Protein AF-A0A5J4RE19-F1 (afdb_monomer_lite)

Sequence (106 aa):
MWRNKWSQKRLEKLCVVTREENGVEEKIRLWKELDQELISGVVNVVEVKEIRHSNPSHMVPNKGGKWRKVLDCRWLNKETTKVHFKIESVKQVMESIQMAEFGKIL

Foldseek 3Di:
DWPDPCLLVVQLVVQDPPPDPDDPVFVVVVVVVVVVCCVVVVDDDDDPVPDSHAWDWGWDADPVRDIDIDTPCVSVVVTHDDDDDDDDDPVRVVVVVVVVVVPPDD

Secondary structure (DSSP, 8-state):
-BSSTTHHHHHHHT---------HHHHHHHHHHHHHHHHTTSS----GGG-S----EEEEE-TTS-EEEEE--HHHHHHBPPP---PPPHHHHHHHHHHHHTT---

Structure (mmCIF, N/CA/C/O backbone):
data_AF-A0A5J4RE19-F1
#
_entry.id   AF-A0A5J4RE19-F1
#
loop_
_atom_site.group_PDB
_atom_site.id
_atom_site.type_symbol
_atom_site.label_atom_id
_atom_site.label_alt_id
_atom_site.label_comp_id
_atom_site.label_asym_id
_atom_site.label_entity_id
_atom_site.label_seq_id
_atom_site.pdbx_PDB_ins_code
_atom_site.Cartn_x
_atom_site.Cartn_y
_atom_site.Cartn_z
_atom_site.occupancy
_atom_site.B_iso_or_equiv
_atom_site.auth_seq_id
_atom_site.auth_comp_id
_atom_site.auth_asym_id
_atom_site.auth_atom_id
_atom_site.pdbx_PDB_model_num
ATOM 1 N N . MET A 1 1 ? -8.086 3.310 -12.053 1.00 84.00 1 MET A N 1
ATOM 2 C CA . MET A 1 1 ? -7.987 4.048 -13.335 1.00 84.00 1 MET A CA 1
ATOM 3 C C . MET A 1 1 ? -6.878 5.088 -13.220 1.00 84.00 1 MET A C 1
ATOM 5 O O . MET A 1 1 ? -6.767 5.709 -12.167 1.00 84.00 1 MET A O 1
ATOM 9 N N . TRP A 1 2 ? -6.042 5.245 -14.248 1.00 92.38 2 TRP A N 1
ATOM 10 C CA . TRP A 1 2 ? -4.995 6.272 -14.276 1.00 92.38 2 TRP A CA 1
ATOM 11 C C . TRP A 1 2 ? -5.582 7.662 -14.508 1.00 92.38 2 TRP A C 1
ATOM 13 O O . TRP A 1 2 ? -6.530 7.807 -15.277 1.00 92.38 2 TRP A O 1
ATOM 23 N N . ARG A 1 3 ? -4.975 8.685 -13.900 1.00 91.56 3 ARG A N 1
ATOM 24 C CA . ARG A 1 3 ? -5.401 10.079 -14.057 1.00 91.56 3 ARG A CA 1
ATOM 25 C C . ARG A 1 3 ? -5.242 10.568 -15.495 1.00 91.56 3 ARG A C 1
ATOM 27 O O . ARG A 1 3 ? -6.065 11.337 -15.977 1.00 91.56 3 ARG A O 1
ATOM 34 N N . ASN A 1 4 ? -4.169 10.166 -16.176 1.00 92.00 4 ASN A N 1
ATOM 35 C CA . ASN A 1 4 ? -3.978 10.412 -17.605 1.00 92.00 4 ASN A CA 1
ATOM 36 C C . ASN A 1 4 ? -3.088 9.338 -18.251 1.00 92.00 4 ASN A C 1
ATOM 38 O O . ASN A 1 4 ? -2.447 8.544 -17.565 1.00 92.00 4 ASN A O 1
ATOM 42 N N . LYS A 1 5 ? -2.998 9.351 -19.590 1.00 92.62 5 LYS A N 1
ATOM 43 C CA . LYS A 1 5 ? -2.241 8.369 -20.396 1.00 92.62 5 LYS A CA 1
ATOM 44 C C . LYS A 1 5 ? -0.743 8.262 -20.071 1.00 92.62 5 LYS A C 1
ATOM 46 O O . LYS A 1 5 ? -0.095 7.302 -20.468 1.00 92.62 5 LYS A O 1
ATOM 51 N N . TRP A 1 6 ? -0.185 9.246 -19.369 1.00 92.50 6 TRP A N 1
ATOM 52 C CA . TRP A 1 6 ? 1.233 9.304 -19.011 1.00 92.50 6 TRP A CA 1
ATOM 53 C C . TRP A 1 6 ? 1.504 8.935 -17.551 1.00 92.50 6 TRP A C 1
ATOM 55 O O . TRP A 1 6 ? 2.665 8.840 -17.163 1.00 92.50 6 TRP A O 1
ATOM 65 N N . SER A 1 7 ? 0.460 8.745 -16.744 1.00 91.69 7 SER A N 1
ATOM 66 C CA . SER A 1 7 ? 0.570 8.496 -15.307 1.00 91.69 7 SER A CA 1
ATOM 67 C C . SER A 1 7 ? 1.428 7.280 -14.977 1.00 91.69 7 SER A C 1
ATOM 69 O O . SER A 1 7 ? 2.357 7.389 -14.182 1.00 91.69 7 SER A O 1
ATOM 71 N N . GLN A 1 8 ? 1.197 6.160 -15.664 1.00 89.44 8 GLN A N 1
ATOM 72 C CA . GLN A 1 8 ? 1.981 4.942 -15.466 1.00 89.44 8 GLN A CA 1
ATOM 73 C C . GLN A 1 8 ? 3.470 5.163 -15.784 1.00 89.44 8 GLN A C 1
ATOM 75 O O . GLN A 1 8 ? 4.323 4.888 -14.948 1.00 89.44 8 GLN A O 1
ATOM 80 N N . LYS A 1 9 ? 3.781 5.767 -16.940 1.00 89.19 9 LYS A N 1
ATOM 81 C CA . LYS A 1 9 ? 5.167 6.070 -17.341 1.00 89.19 9 LYS A CA 1
ATOM 82 C C . LYS A 1 9 ? 5.874 7.011 -16.360 1.00 89.19 9 LYS A C 1
ATOM 84 O O . LYS A 1 9 ? 7.087 6.926 -16.201 1.00 89.19 9 LYS A O 1
ATOM 89 N N . ARG A 1 10 ? 5.149 7.941 -15.722 1.00 90.00 10 ARG A N 1
ATOM 90 C CA . ARG A 1 10 ? 5.722 8.815 -14.683 1.00 90.00 10 ARG A CA 1
ATOM 91 C C . ARG A 1 10 ? 6.058 8.039 -13.411 1.00 90.00 10 ARG A C 1
ATOM 93 O O . ARG A 1 10 ? 7.127 8.267 -12.860 1.00 90.00 10 ARG A O 1
ATOM 100 N N . LEU A 1 11 ? 5.198 7.114 -12.982 1.00 87.75 11 LEU A N 1
ATOM 101 C CA . LEU A 1 11 ? 5.470 6.260 -11.819 1.00 87.75 11 LEU A CA 1
ATOM 102 C C . LEU A 1 11 ? 6.634 5.297 -12.055 1.00 87.75 11 LEU A C 1
ATOM 104 O O . LEU A 1 11 ? 7.472 5.140 -11.172 1.00 87.75 11 LEU A O 1
ATOM 108 N N . GLU A 1 12 ? 6.721 4.703 -13.244 1.00 85.94 12 GLU A N 1
ATOM 109 C CA . GLU A 1 12 ? 7.827 3.815 -13.625 1.00 85.94 12 GLU A CA 1
ATOM 110 C C . GLU A 1 12 ? 9.177 4.553 -13.563 1.00 85.94 12 GLU A C 1
ATOM 112 O O . GLU A 1 12 ? 10.148 4.027 -13.033 1.00 85.94 12 GLU A O 1
ATOM 117 N N . LYS A 1 13 ? 9.232 5.821 -14.001 1.00 83.31 13 LYS A N 1
ATOM 118 C CA . LYS A 1 13 ? 10.440 6.663 -13.885 1.00 83.31 13 LYS A CA 1
ATOM 119 C C . LYS A 1 13 ? 10.814 7.022 -12.446 1.00 83.31 13 LYS A C 1
ATOM 121 O O . LYS A 1 13 ? 11.985 7.252 -12.167 1.00 83.31 13 LYS A O 1
ATOM 126 N N . LEU A 1 14 ? 9.827 7.115 -11.556 1.00 76.50 14 LEU A N 1
ATOM 127 C CA . LEU A 1 14 ? 10.033 7.380 -10.130 1.00 76.50 14 LEU A CA 1
ATOM 128 C C . LEU A 1 14 ? 10.412 6.121 -9.349 1.00 76.50 14 LEU A C 1
ATOM 130 O O . LEU A 1 14 ? 10.717 6.229 -8.165 1.00 76.50 14 LEU A O 1
ATOM 134 N N . CYS A 1 15 ? 10.410 4.949 -9.994 1.00 66.56 15 CYS A N 1
ATOM 135 C CA . CYS A 1 15 ? 10.866 3.688 -9.425 1.00 66.56 15 CYS A CA 1
ATOM 136 C C . CYS A 1 15 ? 12.399 3.677 -9.305 1.00 66.56 15 CYS A C 1
ATOM 138 O O . CYS A 1 15 ? 13.099 2.850 -9.883 1.00 66.56 15 CYS A O 1
ATOM 140 N N . VAL A 1 16 ? 12.936 4.641 -8.565 1.00 61.72 16 VAL A N 1
ATOM 141 C CA . VAL A 1 16 ? 14.300 4.601 -8.069 1.00 61.72 16 VAL A CA 1
ATOM 142 C C . VAL A 1 16 ? 14.227 3.785 -6.791 1.00 61.72 16 VAL A C 1
ATOM 144 O O . VAL A 1 16 ? 13.476 4.130 -5.882 1.00 61.72 16 VAL A O 1
ATOM 147 N N . VAL A 1 17 ? 14.983 2.690 -6.725 1.00 54.16 17 VAL A N 1
ATOM 148 C CA . VAL A 1 17 ? 15.231 1.985 -5.466 1.00 54.16 17 VAL A CA 1
ATOM 149 C C . VAL A 1 17 ? 16.024 2.945 -4.584 1.00 54.16 17 VAL A C 1
ATOM 151 O O . VAL A 1 17 ? 17.252 2.945 -4.572 1.00 54.16 17 VAL A O 1
ATOM 154 N N . THR A 1 18 ? 15.333 3.844 -3.895 1.00 49.56 18 THR A N 1
ATOM 155 C CA . THR A 1 18 ? 15.944 4.650 -2.853 1.00 49.56 18 THR A CA 1
ATOM 156 C C . THR A 1 18 ? 16.279 3.695 -1.723 1.00 49.56 18 THR A C 1
ATOM 158 O O . THR A 1 18 ? 15.388 3.130 -1.092 1.00 49.56 18 THR A O 1
ATOM 161 N N . ARG A 1 19 ? 17.579 3.470 -1.499 1.00 50.31 19 ARG A N 1
ATOM 162 C CA . ARG A 1 19 ? 18.062 2.872 -0.254 1.00 50.31 19 ARG A CA 1
ATOM 163 C C . ARG A 1 19 ? 17.606 3.794 0.863 1.00 50.31 19 ARG A C 1
ATOM 165 O O . ARG A 1 19 ? 18.160 4.873 1.033 1.00 50.31 19 ARG A O 1
ATOM 172 N N . GLU A 1 20 ? 16.580 3.386 1.588 1.00 58.06 20 GLU A N 1
ATOM 173 C CA . GLU A 1 20 ? 16.195 4.114 2.781 1.00 58.06 20 GLU A CA 1
ATOM 174 C C . GLU A 1 20 ? 17.275 3.932 3.845 1.00 58.06 20 GLU A C 1
ATOM 176 O O . GLU A 1 20 ? 17.699 2.811 4.171 1.00 58.06 20 GLU A O 1
ATOM 181 N N . GLU A 1 21 ? 17.712 5.051 4.409 1.00 58.19 21 GLU A N 1
ATOM 182 C CA . GLU A 1 21 ? 18.564 5.108 5.593 1.00 58.19 21 GLU A CA 1
ATOM 183 C C . GLU A 1 21 ? 17.736 4.827 6.855 1.00 58.19 21 GLU A C 1
ATOM 185 O O . GLU A 1 21 ? 17.818 5.537 7.851 1.00 58.19 21 GLU A O 1
ATOM 190 N N . ASN A 1 22 ? 16.908 3.781 6.823 1.00 64.81 22 ASN A N 1
ATOM 191 C CA . ASN A 1 22 ? 16.182 3.353 8.009 1.00 64.81 22 ASN A CA 1
ATOM 192 C 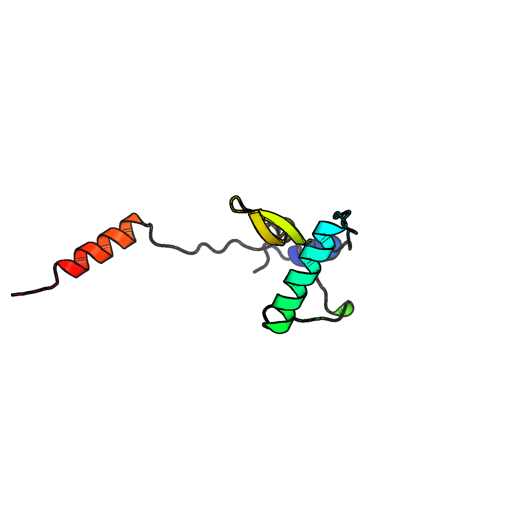C . ASN A 1 22 ? 17.200 2.868 9.047 1.00 64.81 22 ASN A C 1
ATOM 194 O O . ASN A 1 22 ? 18.160 2.150 8.713 1.00 64.81 22 ASN A O 1
ATOM 198 N N . GLY A 1 23 ? 16.968 3.235 10.307 1.00 79.00 23 GLY A N 1
ATOM 199 C CA . GLY A 1 23 ? 17.754 2.740 11.431 1.00 79.00 23 GLY A CA 1
ATOM 200 C C . GLY A 1 23 ? 17.722 1.210 11.489 1.00 79.00 23 GLY A C 1
ATOM 201 O O . GLY A 1 23 ? 16.771 0.572 11.032 1.00 79.00 23 GLY A O 1
ATOM 202 N N . VAL A 1 24 ? 18.762 0.594 12.057 1.00 85.44 24 VAL A N 1
ATOM 203 C CA . VAL A 1 24 ? 18.868 -0.878 12.158 1.00 85.44 24 VAL A CA 1
ATOM 204 C C . VAL A 1 24 ? 17.618 -1.484 12.805 1.00 85.44 24 VAL A C 1
ATOM 206 O O . VAL A 1 24 ? 17.081 -2.477 12.317 1.00 85.44 24 VAL A O 1
ATOM 209 N N . GLU A 1 25 ? 17.110 -0.851 13.860 1.00 86.31 25 GLU A N 1
ATOM 210 C CA . GLU A 1 25 ? 15.908 -1.293 14.564 1.00 86.31 25 GLU A CA 1
ATOM 211 C C . GLU A 1 25 ? 14.645 -1.228 13.691 1.00 86.31 25 GLU A C 1
ATOM 213 O O . GLU A 1 25 ? 13.842 -2.162 13.691 1.00 86.31 25 GLU A O 1
ATOM 218 N N . GLU A 1 26 ? 14.484 -0.162 12.907 1.00 86.56 26 GLU A N 1
ATOM 219 C CA . GLU A 1 26 ? 13.364 -0.018 11.977 1.00 86.56 26 GLU A CA 1
ATOM 220 C C . GLU A 1 26 ? 13.392 -1.113 10.909 1.00 86.56 26 GLU A C 1
ATOM 222 O O . GLU A 1 26 ? 12.366 -1.742 10.657 1.00 86.56 26 GLU A O 1
ATOM 227 N N . LYS A 1 27 ? 14.570 -1.413 10.349 1.00 87.75 27 LYS A N 1
ATOM 228 C CA . LYS A 1 27 ? 14.730 -2.505 9.377 1.00 87.75 27 LYS A CA 1
ATOM 229 C C . LYS A 1 27 ? 14.327 -3.849 9.972 1.00 87.75 27 LYS A C 1
ATOM 231 O O . LYS A 1 27 ? 13.590 -4.593 9.334 1.00 87.75 27 LYS A O 1
ATOM 236 N N . ILE A 1 28 ? 14.763 -4.152 11.195 1.00 91.94 28 ILE A N 1
ATOM 237 C CA . ILE A 1 28 ? 14.397 -5.402 11.881 1.00 91.94 28 ILE A CA 1
ATOM 238 C C . ILE A 1 28 ? 12.878 -5.489 12.075 1.00 91.94 28 ILE A C 1
ATOM 240 O O . ILE A 1 28 ? 12.289 -6.544 11.846 1.00 91.94 28 ILE A O 1
ATOM 244 N N . ARG A 1 29 ? 12.233 -4.394 12.491 1.00 92.00 29 ARG A N 1
ATOM 245 C CA . ARG A 1 29 ? 10.774 -4.347 12.680 1.00 92.00 29 ARG A CA 1
ATOM 246 C C . ARG A 1 29 ? 10.030 -4.528 11.359 1.00 92.00 29 ARG A C 1
ATOM 248 O O . ARG A 1 29 ? 9.098 -5.322 11.307 1.00 92.00 29 ARG A O 1
ATOM 255 N N . LEU A 1 30 ? 10.477 -3.844 10.308 1.00 92.25 30 LEU A N 1
ATOM 256 C CA . LEU A 1 30 ? 9.894 -3.943 8.975 1.00 92.25 30 LEU A CA 1
ATOM 257 C C . LEU A 1 30 ? 9.974 -5.373 8.429 1.00 92.25 30 LEU A C 1
ATOM 259 O O . LEU A 1 30 ? 8.980 -5.883 7.925 1.00 92.25 30 LEU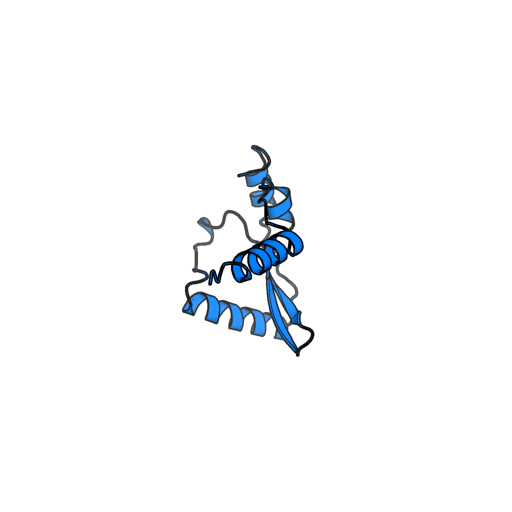 A O 1
ATOM 263 N N . TRP A 1 31 ? 11.127 -6.033 8.574 1.00 92.62 31 TRP A N 1
ATOM 264 C CA . TRP A 1 31 ? 11.302 -7.423 8.148 1.00 92.62 31 TRP A CA 1
ATOM 265 C C . TRP A 1 31 ? 10.393 -8.390 8.904 1.00 92.62 31 TRP A C 1
ATOM 267 O O . TRP A 1 31 ? 9.792 -9.254 8.277 1.00 92.62 31 TRP A O 1
ATOM 277 N N . LYS A 1 32 ? 10.248 -8.226 10.225 1.00 94.31 32 LYS A N 1
ATOM 278 C CA . LYS A 1 32 ? 9.333 -9.054 11.029 1.00 94.31 32 LYS A CA 1
ATOM 279 C C . LYS A 1 32 ? 7.876 -8.907 10.588 1.00 94.31 32 LYS A C 1
ATOM 281 O O . LYS A 1 32 ? 7.173 -9.905 10.504 1.00 94.31 32 LYS A O 1
ATOM 286 N N . GLU A 1 33 ? 7.435 -7.684 10.302 1.00 94.31 33 GLU A N 1
ATOM 287 C CA . GLU A 1 33 ? 6.077 -7.435 9.805 1.00 94.31 33 GLU A CA 1
ATOM 288 C C . GLU A 1 33 ? 5.879 -8.030 8.402 1.00 94.31 33 GLU A C 1
ATOM 290 O O . GLU A 1 33 ? 4.874 -8.682 8.134 1.00 94.31 33 GLU A O 1
ATOM 295 N N . LEU A 1 34 ? 6.860 -7.852 7.509 1.00 94.12 34 LEU A N 1
ATOM 296 C CA . LEU A 1 34 ? 6.804 -8.390 6.149 1.00 94.12 34 LEU A CA 1
ATOM 297 C C . LEU A 1 34 ? 6.743 -9.923 6.134 1.00 94.12 34 LEU A C 1
ATOM 299 O O . LEU A 1 34 ? 6.004 -10.490 5.336 1.00 94.12 34 LEU A O 1
ATOM 303 N N . ASP A 1 35 ? 7.483 -10.587 7.022 1.00 96.06 35 ASP A N 1
ATOM 304 C CA . ASP A 1 35 ? 7.446 -12.044 7.170 1.00 96.06 35 ASP A CA 1
ATOM 305 C C . ASP A 1 35 ? 6.041 -12.537 7.556 1.00 96.06 35 ASP A C 1
ATOM 307 O O . ASP A 1 35 ? 5.504 -13.460 6.946 1.00 96.06 35 ASP A O 1
ATOM 311 N N . GLN A 1 36 ? 5.374 -11.851 8.491 1.00 96.06 36 GLN A N 1
ATOM 312 C CA . GLN A 1 36 ? 3.991 -12.166 8.866 1.00 96.06 36 GLN A CA 1
ATOM 313 C C . GLN A 1 36 ? 2.995 -11.940 7.718 1.00 96.06 36 GLN A C 1
ATOM 315 O O . GLN A 1 36 ? 2.063 -12.728 7.536 1.00 96.06 36 GLN A O 1
ATOM 320 N N . GLU A 1 37 ? 3.179 -10.890 6.918 1.00 96.19 37 GLU A N 1
ATOM 321 C CA . GLU A 1 37 ? 2.344 -10.640 5.738 1.00 96.19 37 GLU A CA 1
ATOM 322 C C . GLU A 1 37 ? 2.544 -11.683 4.632 1.00 96.19 37 GLU A C 1
ATOM 324 O O . GLU A 1 37 ? 1.576 -12.056 3.968 1.00 96.19 37 GLU A O 1
ATOM 329 N N . LEU A 1 38 ? 3.775 -12.173 4.451 1.00 97.31 38 LEU A N 1
ATOM 330 C CA . LEU A 1 38 ? 4.081 -13.270 3.531 1.00 97.31 38 LEU A CA 1
ATOM 331 C C . LEU A 1 38 ? 3.421 -14.570 4.001 1.00 97.31 38 LEU A C 1
ATOM 333 O O . LEU A 1 38 ? 2.745 -15.233 3.219 1.00 97.31 38 LEU A O 1
ATOM 337 N N . ILE A 1 39 ? 3.555 -14.905 5.289 1.00 97.94 39 ILE A N 1
ATOM 338 C CA . ILE A 1 39 ? 2.946 -16.106 5.885 1.00 97.94 39 ILE A CA 1
ATOM 339 C C . ILE A 1 39 ? 1.414 -16.061 5.787 1.00 97.94 39 ILE A C 1
ATOM 341 O O . ILE A 1 39 ? 0.780 -17.078 5.514 1.00 97.94 39 ILE A O 1
ATOM 345 N N . SER A 1 40 ? 0.809 -14.891 5.999 1.00 97.69 40 SER A N 1
ATOM 346 C CA . SER A 1 40 ? -0.648 -14.710 5.903 1.00 97.69 40 SER A CA 1
ATOM 347 C C . SER A 1 40 ? -1.171 -14.584 4.466 1.00 97.69 40 SER A C 1
ATOM 349 O O . SER A 1 40 ? -2.385 -14.592 4.267 1.00 97.69 40 SER A O 1
ATOM 351 N N . GLY A 1 41 ? -0.289 -14.474 3.467 1.00 97.31 41 GLY A N 1
ATOM 352 C CA . GLY A 1 41 ? -0.658 -14.327 2.057 1.00 97.31 41 GLY A CA 1
ATOM 353 C C . GLY A 1 41 ? -1.212 -12.947 1.684 1.00 97.31 41 GLY A C 1
ATOM 354 O O . GLY A 1 41 ? -1.804 -12.793 0.616 1.00 97.31 41 GLY A O 1
ATOM 355 N N . VAL A 1 42 ? -1.033 -11.934 2.541 1.00 96.56 42 VAL A N 1
ATOM 356 C CA . VAL A 1 42 ? -1.410 -10.538 2.246 1.00 96.56 42 VAL A CA 1
ATOM 357 C C . VAL A 1 42 ? -0.520 -9.960 1.144 1.00 96.56 42 VAL A C 1
ATOM 359 O O . VAL A 1 42 ? -0.979 -9.163 0.322 1.00 96.56 42 VAL A O 1
ATOM 362 N N . VAL A 1 43 ? 0.748 -10.378 1.109 1.00 95.56 43 VAL A N 1
ATOM 363 C CA . VAL A 1 43 ? 1.724 -10.012 0.077 1.00 95.56 43 VAL A CA 1
ATOM 364 C C . VAL A 1 43 ? 2.416 -11.256 -0.467 1.00 95.56 43 VAL A C 1
ATOM 366 O O . VAL A 1 43 ? 2.471 -12.286 0.196 1.00 95.56 43 VAL A O 1
ATOM 369 N N . ASN A 1 44 ? 2.977 -11.143 -1.670 1.00 96.06 44 ASN A N 1
ATOM 370 C CA . ASN A 1 44 ? 3.725 -12.211 -2.329 1.00 96.06 44 ASN A CA 1
ATOM 371 C C . ASN A 1 44 ? 5.071 -11.687 -2.832 1.00 96.06 44 ASN A C 1
ATOM 373 O O . ASN A 1 44 ? 5.216 -10.500 -3.138 1.00 96.06 44 ASN A O 1
ATOM 377 N N . VAL A 1 45 ? 6.044 -12.588 -2.955 1.00 94.94 45 VAL A N 1
ATOM 378 C CA . VAL A 1 45 ? 7.321 -12.298 -3.616 1.00 94.94 45 VAL A CA 1
ATOM 379 C C . VAL A 1 45 ? 7.103 -12.273 -5.128 1.00 94.94 45 VAL A C 1
ATOM 381 O O . VAL A 1 45 ? 6.460 -13.164 -5.677 1.00 94.94 45 VAL A O 1
ATOM 384 N N . VAL A 1 46 ? 7.650 -11.256 -5.793 1.00 92.81 46 VAL A N 1
ATOM 385 C CA . VAL A 1 46 ? 7.615 -11.093 -7.254 1.00 92.81 46 VAL A CA 1
ATOM 386 C C . VAL A 1 46 ? 9.028 -10.918 -7.792 1.00 92.81 46 VAL A C 1
ATOM 388 O O . VAL A 1 46 ? 9.920 -10.455 -7.073 1.00 92.81 46 VAL A O 1
ATOM 391 N N . GLU A 1 47 ? 9.251 -11.260 -9.057 1.00 92.44 47 GLU A N 1
ATOM 392 C CA . GLU A 1 47 ? 10.537 -10.996 -9.689 1.00 92.44 47 GLU A CA 1
ATOM 393 C C . GLU A 1 47 ? 10.719 -9.500 -9.969 1.00 92.44 47 GLU A C 1
ATOM 395 O O . GLU A 1 47 ? 9.778 -8.781 -10.305 1.00 92.44 47 GLU A O 1
ATOM 400 N N . VAL A 1 48 ? 11.968 -9.022 -9.934 1.00 87.25 48 VAL A N 1
ATOM 401 C CA . VAL A 1 48 ? 12.290 -7.608 -10.209 1.00 87.25 48 VAL A CA 1
ATOM 402 C C . VAL A 1 48 ? 11.762 -7.149 -11.574 1.00 87.25 48 VAL A C 1
ATOM 404 O O . VAL A 1 48 ? 11.310 -6.015 -11.705 1.00 87.25 48 VAL A O 1
ATOM 407 N N . LYS A 1 49 ? 11.748 -8.035 -12.581 1.00 89.62 49 LYS A N 1
ATOM 408 C CA . LYS A 1 49 ? 11.227 -7.741 -13.929 1.00 89.62 49 LYS A CA 1
ATOM 409 C C . LYS A 1 49 ? 9.714 -7.487 -13.963 1.00 89.62 49 LYS A C 1
ATOM 411 O O . LYS A 1 49 ? 9.216 -6.901 -14.921 1.00 89.62 49 LYS A O 1
ATOM 416 N N . GLU A 1 50 ? 8.987 -7.935 -12.943 1.00 89.44 50 GLU A N 1
ATOM 417 C CA . GLU A 1 50 ? 7.538 -7.762 -12.813 1.00 89.44 50 GLU A CA 1
ATOM 418 C C . GLU A 1 50 ? 7.180 -6.461 -12.075 1.00 89.44 50 GLU A C 1
ATOM 420 O O . GLU A 1 50 ? 6.047 -5.978 -12.167 1.00 89.44 50 GLU A O 1
ATOM 425 N N . ILE A 1 51 ? 8.148 -5.851 -11.379 1.00 86.94 51 ILE A N 1
ATOM 426 C CA . ILE A 1 51 ? 7.958 -4.612 -10.624 1.00 86.94 51 ILE A CA 1
ATOM 427 C C . ILE A 1 51 ? 7.846 -3.432 -11.593 1.00 86.94 51 ILE A C 1
ATOM 429 O O . ILE A 1 51 ? 8.827 -2.958 -12.158 1.00 86.94 51 ILE A O 1
ATOM 433 N N . ARG A 1 52 ? 6.629 -2.902 -11.745 1.00 85.56 52 ARG A N 1
ATOM 434 C CA . ARG A 1 52 ? 6.381 -1.659 -12.503 1.00 85.56 52 ARG A CA 1
ATOM 435 C C . ARG A 1 52 ? 6.601 -0.402 -11.668 1.00 85.56 52 ARG A C 1
ATOM 437 O O . ARG A 1 52 ? 6.869 0.670 -12.200 1.00 85.56 52 ARG A O 1
ATOM 444 N N . HIS A 1 53 ? 6.421 -0.514 -10.359 1.00 86.81 53 HIS A N 1
ATOM 445 C CA . HIS A 1 53 ? 6.576 0.586 -9.425 1.00 86.81 53 HIS A CA 1
ATOM 446 C C . HIS A 1 53 ? 6.794 0.035 -8.018 1.00 86.81 53 HIS A C 1
ATOM 448 O O . HIS A 1 53 ? 6.168 -0.956 -7.643 1.00 86.81 53 HIS A O 1
ATOM 454 N N . SER A 1 54 ? 7.640 0.705 -7.242 1.00 87.31 54 SER A N 1
ATOM 455 C CA . SER A 1 54 ? 7.903 0.394 -5.842 1.00 87.31 54 SER A CA 1
ATOM 456 C C . SER A 1 54 ? 7.619 1.626 -4.994 1.00 87.31 54 SER A C 1
ATOM 458 O O . SER A 1 54 ? 8.099 2.715 -5.306 1.00 87.31 54 SER A O 1
ATOM 460 N N . ASN A 1 55 ? 6.868 1.436 -3.913 1.00 88.94 55 ASN A N 1
ATOM 461 C CA . ASN A 1 55 ? 6.624 2.463 -2.908 1.00 88.94 55 ASN A CA 1
ATOM 462 C C . ASN A 1 55 ? 7.478 2.169 -1.664 1.00 88.94 55 ASN A C 1
ATOM 464 O O . ASN A 1 55 ? 7.546 1.007 -1.251 1.00 88.94 55 ASN A O 1
ATOM 468 N N . PRO A 1 56 ? 8.096 3.187 -1.044 1.00 87.31 56 PRO A N 1
ATOM 469 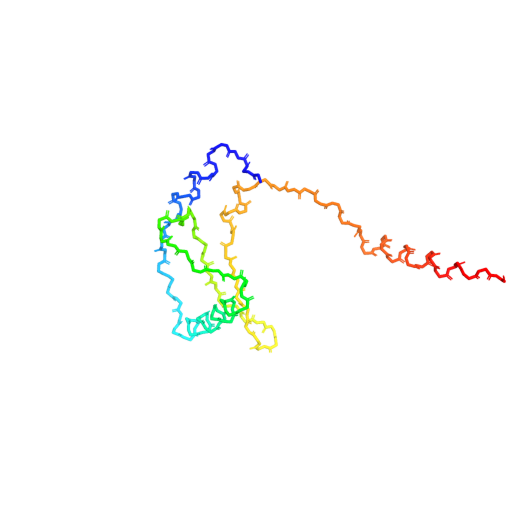C CA . PRO A 1 56 ? 8.795 3.008 0.220 1.00 87.31 56 PRO A CA 1
ATOM 470 C C . PRO A 1 56 ? 7.838 2.625 1.357 1.00 87.31 56 PRO A C 1
ATOM 472 O O . PRO A 1 56 ? 6.656 2.979 1.332 1.00 87.31 56 PRO A O 1
ATOM 475 N N . SER A 1 57 ? 8.344 1.892 2.351 1.00 88.25 57 SER A N 1
ATOM 476 C CA . SER A 1 57 ? 7.591 1.477 3.541 1.00 88.25 57 SER A CA 1
ATOM 477 C C . SER A 1 57 ? 8.320 1.904 4.804 1.00 88.25 57 SER A C 1
ATOM 479 O O . SER A 1 57 ? 9.479 1.556 4.992 1.00 88.25 57 SER A O 1
ATOM 481 N N . HIS A 1 58 ? 7.607 2.568 5.707 1.00 87.56 58 HIS A N 1
ATOM 482 C CA . HIS A 1 58 ? 8.159 3.093 6.954 1.00 87.56 58 HIS A CA 1
ATOM 483 C C . HIS A 1 58 ? 7.521 2.427 8.168 1.00 87.56 58 HIS A C 1
ATOM 485 O O . HIS A 1 58 ? 6.329 2.100 8.142 1.00 87.56 58 HIS A O 1
ATOM 491 N N . MET A 1 59 ? 8.273 2.300 9.261 1.00 91.00 59 MET A N 1
ATOM 492 C CA . MET A 1 59 ? 7.701 1.925 10.552 1.00 91.00 59 MET A CA 1
ATOM 493 C C . MET A 1 59 ? 7.390 3.181 11.360 1.00 91.00 59 MET A C 1
ATOM 495 O O . MET A 1 59 ? 8.270 3.968 11.689 1.00 91.00 59 MET A O 1
ATOM 499 N N . VAL A 1 60 ? 6.124 3.360 11.731 1.00 90.44 60 VAL A N 1
ATOM 500 C CA . VAL A 1 60 ? 5.667 4.519 12.509 1.00 90.44 60 VAL A CA 1
ATOM 501 C C . VAL A 1 60 ? 5.167 4.052 13.878 1.00 90.44 60 VAL A C 1
ATOM 503 O O . VAL A 1 60 ? 4.370 3.110 13.937 1.00 90.44 60 VAL A O 1
ATOM 506 N N . PRO A 1 61 ? 5.577 4.686 14.990 1.00 90.62 61 PRO A N 1
ATOM 507 C CA . PRO A 1 61 ? 5.054 4.346 16.305 1.00 90.62 61 PRO A CA 1
ATOM 508 C C . PRO A 1 61 ? 3.606 4.837 16.460 1.00 90.62 61 PRO A C 1
ATOM 510 O O . PRO A 1 61 ? 3.240 5.941 16.053 1.00 90.62 61 PRO A O 1
ATOM 513 N N . ASN A 1 62 ? 2.765 4.017 17.081 1.00 90.50 62 ASN A N 1
ATOM 514 C CA . ASN A 1 62 ? 1.434 4.388 17.551 1.00 90.50 62 ASN A CA 1
ATOM 515 C C . ASN A 1 62 ? 1.509 4.901 18.998 1.00 90.50 62 ASN A C 1
ATOM 517 O O . ASN A 1 62 ? 2.408 4.544 19.757 1.00 90.50 62 ASN A O 1
ATOM 521 N N . LYS A 1 63 ? 0.487 5.656 19.431 1.00 87.69 63 LYS A N 1
ATOM 522 C CA . LYS A 1 63 ? 0.379 6.200 20.803 1.00 87.69 63 LYS A CA 1
ATOM 523 C C . LYS A 1 63 ? 0.407 5.139 21.923 1.00 87.69 63 LYS A C 1
ATOM 525 O O . LYS A 1 63 ? 0.632 5.491 23.069 1.00 87.69 63 LYS A O 1
ATOM 530 N N . GLY A 1 64 ? 0.197 3.859 21.602 1.00 87.62 64 GLY A N 1
ATOM 531 C CA . GLY A 1 64 ? 0.241 2.739 22.552 1.00 87.62 64 GLY A CA 1
ATOM 532 C C . GLY A 1 64 ? 1.545 1.932 22.545 1.00 87.62 64 GLY A C 1
ATOM 533 O O . GLY A 1 64 ? 1.515 0.763 22.910 1.00 87.62 64 GLY A O 1
ATOM 534 N N . GLY A 1 65 ? 2.651 2.473 22.019 1.00 85.25 65 GLY A N 1
ATOM 535 C CA . GLY A 1 65 ? 3.952 1.783 21.957 1.00 85.25 65 GLY A CA 1
ATOM 536 C C . GLY A 1 65 ? 4.052 0.667 20.906 1.00 85.25 65 GLY A C 1
ATOM 537 O O . GLY A 1 65 ? 5.136 0.149 20.642 1.00 85.25 65 GLY A O 1
ATOM 538 N N . LYS A 1 66 ? 2.934 0.316 20.262 1.00 89.12 66 LYS A N 1
ATOM 539 C CA . LYS A 1 66 ? 2.906 -0.536 19.067 1.00 89.12 66 LYS A CA 1
ATOM 540 C C . LYS A 1 66 ? 3.462 0.218 17.862 1.00 89.12 66 LYS A C 1
ATOM 542 O O . LYS A 1 66 ? 3.409 1.442 17.819 1.00 89.12 66 LYS A O 1
ATOM 547 N N . TRP A 1 67 ? 3.919 -0.514 16.858 1.00 90.06 67 TRP A N 1
ATOM 548 C CA . TRP A 1 67 ? 4.382 0.042 15.589 1.00 90.06 67 TRP A CA 1
ATOM 549 C C . TRP A 1 67 ? 3.417 -0.338 14.471 1.00 90.06 67 TRP A C 1
ATOM 551 O O . TRP A 1 67 ? 2.704 -1.332 14.583 1.00 90.06 67 TRP A O 1
ATOM 561 N N . ARG A 1 68 ? 3.369 0.469 13.413 1.00 91.56 68 ARG A N 1
ATOM 562 C CA . ARG A 1 68 ? 2.624 0.173 12.186 1.00 91.56 68 ARG A CA 1
ATOM 563 C C . ARG A 1 68 ? 3.529 0.360 10.981 1.00 91.56 68 ARG A C 1
ATOM 565 O O . ARG A 1 68 ? 4.253 1.354 10.916 1.00 91.56 68 ARG A O 1
ATOM 572 N N . LYS A 1 69 ? 3.449 -0.561 10.026 1.00 91.75 69 LYS A N 1
ATOM 573 C CA . LYS A 1 69 ? 4.028 -0.362 8.702 1.00 91.75 69 LYS A CA 1
ATOM 574 C C . LYS A 1 69 ? 3.134 0.575 7.890 1.00 91.75 69 LYS A C 1
ATOM 576 O O . LYS A 1 69 ? 1.913 0.423 7.885 1.00 91.75 69 LYS A O 1
ATOM 581 N N . VAL A 1 70 ? 3.729 1.555 7.217 1.00 91.88 70 VAL A N 1
ATOM 582 C CA . VAL A 1 70 ? 3.027 2.523 6.366 1.00 91.88 70 VAL A CA 1
ATOM 583 C C . VAL A 1 70 ? 3.701 2.574 5.003 1.00 91.88 70 VAL A C 1
ATOM 585 O O . VAL A 1 70 ? 4.874 2.918 4.909 1.00 91.88 70 VAL A O 1
ATOM 588 N N . LEU A 1 71 ? 2.943 2.268 3.951 1.00 91.94 71 LEU A N 1
ATOM 589 C CA . LEU A 1 71 ? 3.390 2.381 2.564 1.00 91.94 71 LEU A CA 1
ATOM 590 C C . LEU A 1 71 ? 3.194 3.821 2.062 1.00 91.94 71 LEU A C 1
ATOM 592 O O . LEU A 1 71 ? 2.065 4.323 2.042 1.00 91.94 71 LEU A O 1
ATOM 596 N N . ASP A 1 72 ? 4.258 4.491 1.622 1.00 90.50 72 ASP A N 1
ATOM 597 C CA . ASP A 1 72 ? 4.160 5.843 1.065 1.00 90.50 72 ASP A CA 1
ATOM 598 C C . ASP A 1 72 ? 3.621 5.811 -0.370 1.00 90.50 72 ASP A C 1
ATOM 600 O O . ASP A 1 72 ? 4.347 5.648 -1.348 1.00 90.50 72 ASP A O 1
ATOM 604 N N . CYS A 1 73 ? 2.312 6.016 -0.496 1.00 92.50 73 CYS A N 1
ATOM 605 C CA . CYS A 1 73 ? 1.614 6.038 -1.779 1.00 92.50 73 CYS A CA 1
ATOM 606 C C . CYS A 1 73 ? 1.413 7.456 -2.342 1.00 92.50 73 CYS A C 1
ATOM 608 O O . CYS A 1 73 ? 0.560 7.647 -3.209 1.00 92.50 73 CYS A O 1
ATOM 610 N N . ARG A 1 74 ? 2.132 8.490 -1.871 1.00 91.06 74 ARG A N 1
ATOM 611 C CA . ARG A 1 74 ? 1.875 9.887 -2.293 1.00 91.06 74 ARG A CA 1
ATOM 612 C C . ARG A 1 74 ? 1.981 10.086 -3.804 1.00 91.06 74 ARG A C 1
ATOM 614 O O . ARG A 1 74 ? 1.155 10.796 -4.380 1.00 91.06 74 ARG A O 1
ATOM 621 N N . TRP A 1 75 ? 2.971 9.471 -4.449 1.00 90.06 75 TRP A N 1
ATOM 622 C CA . TRP A 1 75 ? 3.134 9.542 -5.903 1.00 90.06 75 TRP A CA 1
AT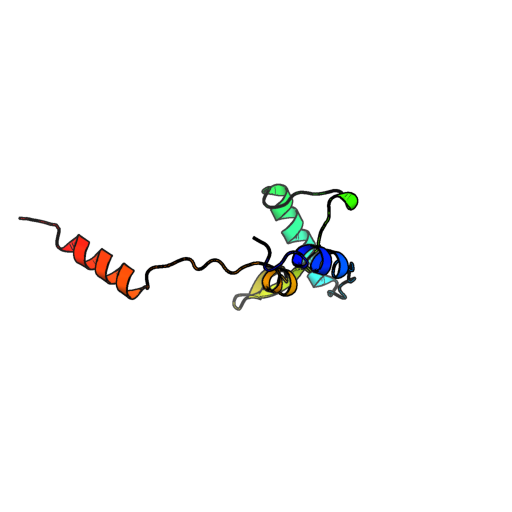OM 623 C C . TRP A 1 75 ? 2.059 8.746 -6.636 1.00 90.06 75 TRP A C 1
ATOM 625 O O . TRP A 1 75 ? 1.397 9.294 -7.517 1.00 90.06 75 TRP A O 1
ATOM 635 N N . LEU A 1 76 ? 1.804 7.509 -6.205 1.00 91.81 76 LEU A N 1
ATOM 636 C CA . LEU A 1 76 ? 0.732 6.671 -6.742 1.00 91.81 76 LEU A CA 1
ATOM 637 C C . LEU A 1 76 ? -0.637 7.379 -6.687 1.00 91.81 76 LEU A C 1
ATOM 639 O O . LEU A 1 76 ? -1.379 7.404 -7.670 1.00 91.81 76 LEU A O 1
ATOM 643 N N . ASN A 1 77 ? -0.945 8.041 -5.573 1.00 93.06 77 ASN A N 1
ATOM 644 C CA . ASN A 1 77 ? -2.205 8.757 -5.361 1.00 93.06 77 ASN A CA 1
ATOM 645 C C . ASN A 1 77 ? -2.355 10.009 -6.244 1.00 93.06 77 ASN A C 1
ATOM 647 O O . ASN A 1 77 ? -3.475 10.403 -6.562 1.00 93.06 77 ASN A O 1
ATOM 651 N N . LYS A 1 78 ? -1.254 10.652 -6.662 1.00 92.25 78 LYS A N 1
ATOM 652 C CA . LYS A 1 78 ? -1.296 11.784 -7.614 1.00 92.25 78 LYS A CA 1
ATOM 653 C C . LYS A 1 78 ? -1.607 11.336 -9.043 1.00 92.25 78 LYS A C 1
ATOM 655 O O . LYS A 1 78 ? -2.112 12.132 -9.842 1.00 92.25 78 LYS A O 1
ATOM 660 N N . GLU A 1 79 ? -1.271 10.088 -9.349 1.00 93.25 79 GLU A N 1
ATOM 661 C CA . GLU A 1 79 ? -1.317 9.506 -10.687 1.00 93.25 79 GLU A CA 1
ATOM 662 C C . GLU A 1 79 ? -2.550 8.633 -10.933 1.00 93.25 79 GLU A C 1
ATOM 664 O O . GLU A 1 79 ? -2.853 8.290 -12.075 1.00 93.25 79 GLU A O 1
ATOM 669 N N . THR A 1 80 ? -3.311 8.329 -9.887 1.00 93.44 80 THR A N 1
ATOM 670 C CA . THR A 1 80 ? -4.576 7.596 -9.960 1.00 93.44 80 THR A CA 1
ATOM 671 C C . THR A 1 80 ? -5.777 8.543 -9.922 1.00 93.44 80 THR A C 1
ATOM 673 O O . THR A 1 80 ? -5.737 9.635 -9.351 1.00 93.44 80 THR A O 1
ATOM 676 N N . THR A 1 81 ? -6.863 8.148 -10.584 1.00 93.25 81 THR A N 1
ATOM 677 C CA . THR A 1 81 ? -8.131 8.884 -10.542 1.00 93.25 81 THR A CA 1
ATOM 678 C C . THR A 1 81 ? -8.823 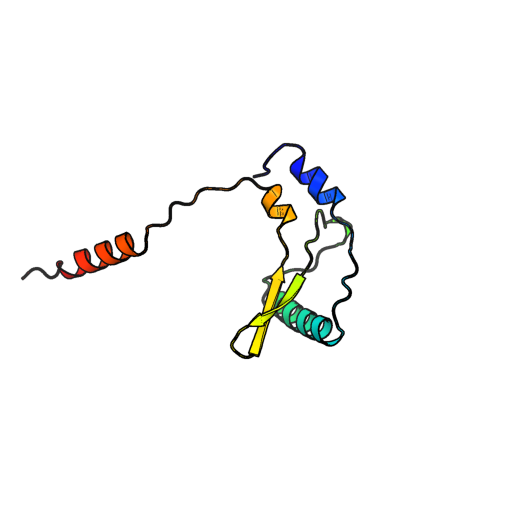8.633 -9.209 1.00 93.25 81 THR A C 1
ATOM 680 O O . THR A 1 81 ? -8.995 7.483 -8.805 1.00 93.25 81 THR A O 1
ATOM 683 N N . LYS A 1 82 ? -9.271 9.705 -8.549 1.00 91.06 82 LYS A N 1
ATOM 684 C CA . LYS A 1 82 ? -10.086 9.604 -7.336 1.00 91.06 82 LYS A CA 1
ATOM 685 C C . LYS A 1 82 ? -11.486 9.128 -7.705 1.00 91.06 82 LYS A C 1
ATOM 687 O O . LYS A 1 82 ? -12.161 9.774 -8.502 1.00 91.06 82 LYS A O 1
ATOM 692 N N . VAL A 1 83 ? -11.920 8.026 -7.107 1.00 89.06 83 VAL A N 1
ATOM 693 C CA . VAL A 1 83 ? -13.305 7.562 -7.204 1.00 89.06 83 VAL A CA 1
ATOM 694 C C . VAL A 1 83 ? -14.059 8.122 -6.006 1.00 89.06 83 VAL A C 1
ATOM 696 O O . VAL A 1 83 ? -13.628 7.946 -4.868 1.00 89.06 83 VAL A O 1
ATOM 699 N N . HIS A 1 84 ? -15.154 8.838 -6.258 1.00 84.56 84 HIS A N 1
ATOM 700 C CA . HIS A 1 84 ? -16.019 9.307 -5.185 1.00 84.56 84 HIS A CA 1
ATOM 701 C C . HIS A 1 84 ? -16.916 8.151 -4.747 1.00 84.56 84 HIS A C 1
ATOM 703 O O . HIS A 1 84 ? -17.820 7.752 -5.477 1.00 84.56 84 HIS A O 1
ATOM 709 N N . PHE A 1 85 ? -16.639 7.598 -3.571 1.00 84.00 85 PHE A N 1
ATOM 710 C CA . PHE A 1 85 ? -17.559 6.688 -2.907 1.00 84.00 85 PHE A CA 1
ATOM 711 C C . PHE A 1 85 ? -18.469 7.508 -1.995 1.00 84.00 85 PHE A C 1
ATOM 713 O O . PHE A 1 85 ? -17.983 8.286 -1.169 1.00 84.00 85 PHE A O 1
ATOM 720 N N . LYS A 1 86 ? -19.784 7.356 -2.157 1.00 84.38 86 LYS A N 1
ATOM 721 C CA . LYS A 1 86 ? -20.758 7.976 -1.263 1.00 84.38 86 LYS A CA 1
ATOM 722 C C . LYS A 1 86 ? -20.879 7.085 -0.032 1.00 84.38 86 LYS A C 1
ATOM 724 O O . LYS A 1 86 ? -21.528 6.052 -0.096 1.00 84.38 86 LYS A O 1
ATOM 729 N N . ILE A 1 87 ? -20.218 7.478 1.050 1.00 86.88 87 ILE A N 1
ATOM 730 C CA . ILE A 1 87 ? -20.448 6.895 2.372 1.00 86.88 87 ILE A CA 1
ATOM 731 C C . ILE A 1 87 ? -21.530 7.716 3.072 1.00 86.88 87 ILE A C 1
ATOM 733 O O . ILE A 1 87 ? -21.475 8.951 3.048 1.00 86.88 87 ILE A O 1
ATOM 737 N N . GLU A 1 88 ? -22.533 7.061 3.653 1.00 89.75 88 GLU A N 1
ATOM 738 C CA . GLU A 1 88 ? -23.497 7.743 4.508 1.00 89.75 88 GLU A CA 1
ATOM 739 C C . GLU A 1 88 ? -22.767 8.426 5.667 1.00 89.75 88 GLU A C 1
ATOM 741 O O . GLU A 1 88 ? -21.815 7.902 6.250 1.00 89.75 88 GLU A O 1
ATOM 746 N N . SER A 1 89 ? -23.215 9.629 6.014 1.00 87.44 89 SER A N 1
ATOM 747 C CA . SER A 1 89 ? -22.708 10.288 7.212 1.00 87.44 89 SER A CA 1
ATOM 748 C C . SER A 1 89 ? -23.083 9.482 8.456 1.00 87.44 89 SER A C 1
ATOM 750 O O . SER A 1 89 ? -24.138 8.852 8.505 1.00 87.44 89 SER A O 1
ATOM 752 N N . VAL A 1 90 ? -22.263 9.578 9.507 1.00 88.31 90 VAL A N 1
ATOM 753 C CA . VAL A 1 90 ? -22.556 8.950 10.809 1.00 88.31 90 VAL A CA 1
ATOM 754 C C . VAL A 1 90 ? -23.963 9.313 11.286 1.00 88.31 90 VAL A C 1
ATOM 756 O O . VAL A 1 90 ? -24.685 8.454 11.772 1.00 88.31 90 VAL A O 1
ATOM 759 N N . LYS A 1 91 ? -24.389 10.564 11.075 1.00 89.62 91 LYS A N 1
ATOM 760 C CA . LYS A 1 91 ? -25.738 11.024 11.411 1.00 89.62 91 LYS A CA 1
ATOM 761 C C . LYS A 1 91 ? -26.823 10.229 10.674 1.00 89.62 91 LYS A C 1
ATOM 763 O O . LYS A 1 91 ? -27.734 9.732 11.321 1.00 89.62 91 LYS A O 1
ATOM 768 N N . GLN A 1 92 ? -26.691 10.069 9.358 1.00 87.88 92 GLN A N 1
ATOM 769 C CA . GLN A 1 92 ? -27.644 9.301 8.544 1.00 87.88 92 GLN A CA 1
ATOM 770 C C . GLN A 1 92 ? -27.706 7.832 8.973 1.00 87.88 92 GLN A C 1
ATOM 772 O O . GLN A 1 92 ? -28.788 7.257 9.049 1.00 87.88 92 GLN A O 1
ATOM 777 N N . VAL A 1 93 ? -26.556 7.237 9.304 1.00 87.38 93 VAL A N 1
ATOM 778 C CA . VAL A 1 93 ? -26.506 5.869 9.835 1.00 87.38 93 VAL A CA 1
ATOM 779 C C . VAL A 1 93 ? -27.239 5.788 11.179 1.00 87.38 93 VAL A C 1
ATOM 781 O O . VAL A 1 93 ? -28.088 4.920 11.358 1.00 87.38 93 VAL A O 1
ATOM 784 N N . MET A 1 94 ? -26.987 6.721 12.101 1.00 88.06 94 MET A N 1
ATOM 785 C CA . MET A 1 94 ? -27.643 6.746 13.416 1.00 88.06 94 MET A CA 1
ATOM 786 C C . MET A 1 94 ? -29.162 6.944 13.320 1.00 88.06 94 MET A C 1
ATOM 788 O O . MET A 1 94 ? -29.908 6.251 14.009 1.00 88.06 94 MET A O 1
ATOM 792 N N . GLU A 1 95 ? -29.627 7.836 12.442 1.00 86.44 95 GLU A N 1
ATOM 793 C CA . GLU A 1 95 ? -31.059 8.050 12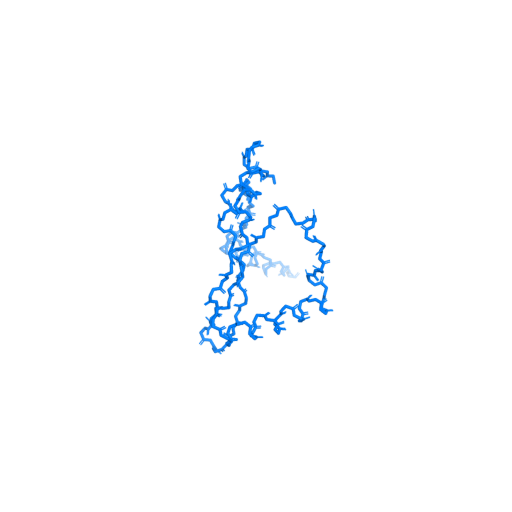.188 1.00 86.44 95 GLU A CA 1
ATOM 794 C C . GLU A 1 95 ? -31.727 6.775 11.651 1.00 86.44 95 GLU A C 1
ATOM 796 O O . GLU A 1 95 ? -32.809 6.407 12.106 1.00 86.44 95 GLU A O 1
ATOM 801 N N . SER A 1 96 ? -31.061 6.042 10.750 1.00 81.31 96 SER A N 1
ATOM 802 C CA . SER A 1 96 ? -31.596 4.785 10.207 1.00 81.31 96 SER A CA 1
ATOM 803 C C . SER A 1 96 ? -31.738 3.674 11.257 1.00 81.31 96 SER A C 1
ATOM 805 O O . SER A 1 96 ? -32.699 2.907 11.209 1.00 81.31 96 SER A O 1
ATOM 807 N N . ILE A 1 97 ? -30.831 3.618 12.241 1.00 80.38 97 ILE A N 1
ATOM 808 C CA . ILE A 1 97 ? -30.895 2.661 13.356 1.00 80.38 97 ILE A CA 1
ATOM 809 C C . ILE A 1 97 ? -32.054 3.018 14.294 1.00 80.38 97 ILE A C 1
ATOM 811 O O . ILE A 1 97 ? -32.840 2.145 14.653 1.00 80.38 97 ILE A O 1
ATOM 815 N N . GLN A 1 98 ? -32.209 4.300 14.642 1.00 69.56 98 GLN A N 1
ATOM 816 C CA . GLN A 1 98 ? -33.307 4.757 15.502 1.00 69.56 98 GLN A CA 1
ATOM 817 C C . GLN A 1 98 ? -34.678 4.502 14.869 1.00 69.56 98 GLN A C 1
ATOM 819 O O . GLN A 1 98 ? -35.595 4.069 15.558 1.00 69.56 98 GLN A O 1
ATOM 824 N N . MET A 1 99 ? -34.824 4.705 13.554 1.00 60.12 99 MET A N 1
ATOM 825 C CA . MET A 1 99 ? -36.071 4.399 12.844 1.00 60.12 99 MET A CA 1
ATOM 826 C C . MET A 1 99 ? -36.439 2.906 12.887 1.00 60.12 99 MET A C 1
ATOM 828 O O . MET A 1 99 ? -37.625 2.581 12.904 1.00 60.12 99 MET A O 1
ATOM 832 N N . ALA A 1 100 ? -35.457 2.001 12.936 1.00 60.00 100 ALA A N 1
ATOM 833 C CA . ALA A 1 100 ? -35.696 0.558 12.992 1.00 60.00 100 ALA A CA 1
ATOM 834 C C . ALA A 1 100 ? -36.204 0.073 14.368 1.00 60.00 100 ALA A C 1
ATOM 836 O O . ALA A 1 100 ? -36.933 -0.916 14.432 1.00 60.00 100 ALA A O 1
ATOM 837 N N . GLU A 1 101 ? -35.889 0.774 15.465 1.00 55.78 101 GLU A N 1
ATOM 838 C CA . GLU A 1 101 ? -36.353 0.414 16.818 1.00 55.78 101 GLU A CA 1
ATOM 839 C C . GLU A 1 101 ? -37.827 0.775 17.085 1.00 55.78 101 GLU A C 1
ATOM 841 O O . GLU A 1 101 ? -38.461 0.164 17.945 1.00 55.78 101 GLU A O 1
ATOM 846 N N . PHE A 1 102 ? -38.430 1.669 16.290 1.00 56.34 102 PHE A N 1
ATOM 847 C CA . PHE A 1 102 ? -39.880 1.931 16.318 1.00 56.34 102 PHE A CA 1
ATOM 848 C C . PHE A 1 102 ? -40.707 0.866 15.566 1.00 56.34 102 PHE A C 1
ATOM 850 O O . PHE A 1 102 ? -41.931 0.960 15.497 1.00 56.34 102 PHE A O 1
ATOM 857 N N . GLY A 1 103 ? -40.053 -0.172 15.032 1.00 51.22 103 GLY A N 1
ATOM 858 C CA . GLY A 1 103 ? -40.661 -1.316 14.349 1.00 51.22 103 GLY A CA 1
ATOM 859 C C . GLY A 1 103 ? -41.072 -2.486 15.252 1.00 51.22 103 GLY A C 1
ATOM 860 O O . GLY A 1 103 ? -41.252 -3.590 14.746 1.00 51.22 103 GLY A O 1
ATOM 861 N N . LYS A 1 104 ? -41.225 -2.295 16.571 1.00 44.75 104 LYS A N 1
ATOM 862 C CA . LYS A 1 104 ? -42.013 -3.216 17.410 1.00 44.75 104 LYS A CA 1
ATOM 863 C C . LYS A 1 104 ? -43.440 -2.690 17.516 1.00 44.75 104 LYS A C 1
ATOM 865 O O . LYS A 1 104 ? -43.781 -1.921 18.409 1.00 44.75 104 LYS A O 1
ATOM 870 N N . ILE A 1 105 ? -44.232 -3.104 16.534 1.00 46.22 105 ILE A N 1
ATOM 871 C CA . ILE A 1 105 ? -45.689 -3.028 16.538 1.00 46.22 105 ILE A CA 1
ATOM 872 C C . ILE A 1 105 ? -46.214 -3.925 17.671 1.00 46.22 105 ILE A C 1
ATOM 874 O O . ILE A 1 105 ? -45.649 -4.987 17.939 1.00 46.22 105 ILE A O 1
ATOM 878 N N . LEU A 1 106 ? -47.250 -3.395 18.322 1.00 42.44 106 LEU A N 1
ATOM 879 C CA . LEU A 1 106 ? -48.162 -3.981 19.308 1.00 42.44 106 LEU A CA 1
ATOM 880 C C . LEU A 1 106 ? -48.517 -5.455 19.067 1.00 42.44 106 LEU A C 1
ATOM 882 O O . LEU A 1 106 ? -48.694 -5.834 17.887 1.00 42.44 106 LEU A O 1
#

InterPro domains:
  IPR043502 DNA/RNA polymerase superfamily [SSF56672] (29-98)

pLDDT: mean 84.47, std 13.41, range [42.44, 97.94]

Radius of gyration: 21.13 Å; chains: 1; bounding box: 67×28×43 Å

Organism: NCBI:txid222440